Protein AF-A0A540VAJ4-F1 (afdb_monomer_lite)

Organism: NCBI:txid1204385

Foldseek 3Di:
DVVLLVVLLVLLVVLLVVLVVLLCCCVVVVVCVVQPQDDDWDAWDDDDVDTHGDGSVNVSVVVNVVSNVSSVVSNVSSVCSNVCVVPQPHLVLLVVLQVQLVVLLVQLVVLVVPPDDPVSNVVSVVSNVSSVSSNVSSVD

Sequence (140 aa):
MWIWLVALGGAGVFTLALGLLHFFLPVLLDFSHGIPREGPPLRPLRLGPLSYGTTRQDVYGIAWVMNHAASYTLVSIGVVDLLAYRWLGSDLGRWLAGWIAGWWLLRAASQFYLGRRRGDWIIAGWFLLLALLHGGVAWL

Radius of gyration: 18.27 Å; chains: 1; bounding box: 51×26×49 Å

Secondary structure (DSSP, 8-state):
-HHHHHHHHHHHHHHHHHHHHHHHHHHHTTHHHHS-SSSSPPPPEEETTEEE---HHHHHHHHHHHHHHHHHHHHHHHHHHHTGGGTTTSHHHHHHHHHHHHHHHHHHHHHHHH--SHHHHHHHHHHHHHHHHHHHHHT-

pLDDT: mean 95.39, std 2.84, range [85.31, 98.69]

Structure (mmCIF, N/CA/C/O backbone):
data_AF-A0A540VAJ4-F1
#
_entry.id   AF-A0A540VAJ4-F1
#
loop_
_atom_site.group_PDB
_atom_site.id
_atom_site.type_symbol
_atom_site.label_atom_id
_atom_site.label_alt_id
_atom_site.label_comp_id
_atom_site.label_asym_id
_atom_site.label_entity_id
_atom_site.label_seq_id
_atom_site.pdbx_PDB_ins_code
_atom_site.Cartn_x
_atom_site.Cartn_y
_atom_site.Cartn_z
_atom_site.occupancy
_atom_site.B_iso_or_equiv
_atom_site.auth_seq_id
_atom_site.auth_comp_id
_atom_site.auth_asym_id
_atom_site.auth_atom_id
_atom_site.pdbx_PDB_model_num
ATOM 1 N N . MET A 1 1 ? -16.150 1.684 21.241 1.00 85.31 1 MET A N 1
ATOM 2 C CA . MET A 1 1 ? -15.718 0.409 20.621 1.00 85.31 1 MET A CA 1
ATOM 3 C C . MET A 1 1 ? -16.393 0.150 19.272 1.00 85.31 1 MET A C 1
ATOM 5 O O . MET A 1 1 ? -15.688 0.063 18.281 1.00 85.31 1 MET A O 1
ATOM 9 N N . TRP A 1 2 ? -17.730 0.090 19.201 1.00 93.19 2 TRP A N 1
ATOM 10 C CA . TRP A 1 2 ? -18.476 -0.234 17.968 1.00 93.19 2 TRP A CA 1
ATOM 11 C C . TRP A 1 2 ? -18.121 0.629 16.745 1.00 93.19 2 TRP A C 1
ATOM 13 O O . TRP A 1 2 ? -17.853 0.092 15.677 1.00 93.19 2 TRP A O 1
ATOM 23 N N . ILE A 1 3 ? -18.047 1.954 16.911 1.00 95.31 3 ILE A N 1
ATOM 24 C CA . ILE A 1 3 ? -17.723 2.874 15.809 1.00 95.31 3 ILE A CA 1
ATOM 25 C C . ILE A 1 3 ? -16.364 2.571 15.157 1.00 95.31 3 ILE A C 1
ATOM 27 O O . ILE A 1 3 ? -16.245 2.626 13.938 1.00 95.31 3 ILE A O 1
ATOM 31 N N . TRP A 1 4 ? -15.368 2.174 15.954 1.00 96.12 4 TRP A N 1
ATOM 32 C CA . TRP A 1 4 ? -14.040 1.807 15.463 1.00 96.12 4 TRP A CA 1
ATOM 33 C C . TRP A 1 4 ? -14.061 0.486 14.705 1.00 96.12 4 TRP A C 1
ATOM 35 O O . TRP A 1 4 ? -13.415 0.385 13.673 1.00 96.12 4 TRP A O 1
ATOM 45 N N . LEU A 1 5 ? -14.845 -0.496 15.157 1.00 97.31 5 LEU A N 1
ATOM 46 C CA . LEU A 1 5 ? -15.015 -1.759 14.433 1.00 97.31 5 LEU A CA 1
ATOM 47 C C . LEU A 1 5 ? -15.673 -1.548 13.069 1.00 97.31 5 LEU A C 1
ATOM 49 O O . LEU A 1 5 ? -15.236 -2.138 12.088 1.00 97.31 5 LEU A O 1
ATOM 53 N N . VAL A 1 6 ? -16.689 -0.686 12.987 1.00 98.00 6 VAL A N 1
ATOM 54 C CA . VAL A 1 6 ? -17.334 -0.351 11.709 1.00 98.00 6 VAL A CA 1
ATOM 55 C C . VAL A 1 6 ? -16.365 0.397 10.791 1.00 98.00 6 VAL A C 1
ATOM 57 O O . VAL A 1 6 ? -16.252 0.057 9.615 1.00 98.00 6 VAL A O 1
ATOM 60 N N . ALA A 1 7 ? -15.637 1.382 11.324 1.00 98.00 7 ALA A N 1
ATOM 61 C CA . ALA A 1 7 ? -14.668 2.155 10.552 1.00 98.00 7 ALA A CA 1
ATOM 62 C C . ALA A 1 7 ? -13.506 1.287 10.037 1.00 98.00 7 ALA A C 1
ATOM 64 O O . ALA A 1 7 ? -13.179 1.356 8.853 1.00 98.00 7 ALA A O 1
ATOM 65 N N . LEU A 1 8 ? -12.935 0.430 10.892 1.00 98.19 8 LEU A N 1
ATOM 66 C CA . LEU A 1 8 ? -11.912 -0.546 10.509 1.00 98.19 8 LEU A CA 1
ATOM 67 C C . LEU A 1 8 ? -12.474 -1.578 9.531 1.00 98.19 8 LEU A C 1
ATOM 69 O O . LEU A 1 8 ? -11.824 -1.877 8.546 1.00 98.19 8 LEU A O 1
ATOM 73 N N . GLY A 1 9 ? -13.708 -2.053 9.708 1.00 98.44 9 GLY A N 1
ATOM 74 C CA . GLY A 1 9 ? -14.349 -2.948 8.743 1.00 98.44 9 GLY A CA 1
ATOM 75 C C . GLY A 1 9 ? -14.442 -2.327 7.344 1.00 98.44 9 GLY A C 1
ATOM 76 O O . GLY A 1 9 ? -14.060 -2.956 6.358 1.00 98.44 9 GLY A O 1
ATOM 77 N N . GLY A 1 10 ? -14.876 -1.065 7.255 1.00 98.44 10 GLY A N 1
ATOM 78 C CA . GLY A 1 10 ? -14.912 -0.319 5.994 1.00 98.44 10 GLY A CA 1
ATOM 79 C C . GLY A 1 10 ? -13.522 -0.103 5.387 1.00 98.44 10 GLY A C 1
ATOM 80 O O . GLY A 1 10 ? -13.324 -0.350 4.195 1.00 98.44 10 GLY A O 1
ATOM 81 N N . ALA A 1 11 ? -12.546 0.298 6.208 1.00 98.38 11 ALA A N 1
ATOM 82 C CA . ALA A 1 11 ? -11.150 0.428 5.796 1.00 98.38 11 ALA A CA 1
ATOM 83 C C . ALA A 1 11 ? -10.570 -0.910 5.315 1.00 98.38 11 ALA A C 1
ATOM 85 O O . ALA A 1 11 ? -9.882 -0.947 4.296 1.00 98.38 11 ALA A O 1
ATOM 86 N N . GLY A 1 12 ? -10.914 -2.010 5.980 1.00 98.38 12 GLY A N 1
ATOM 87 C CA . GLY A 1 12 ? -10.463 -3.357 5.670 1.00 98.38 12 GLY A CA 1
ATOM 88 C C . GLY A 1 12 ? -10.987 -3.853 4.330 1.00 98.38 12 GLY A C 1
ATOM 89 O O . GLY A 1 12 ? -10.198 -4.290 3.494 1.00 98.38 12 GLY A O 1
ATOM 90 N N . VAL A 1 13 ? -12.293 -3.702 4.066 1.00 98.69 13 VAL A N 1
ATOM 91 C CA . VAL A 1 13 ? -12.885 -4.024 2.752 1.00 98.69 13 VAL A CA 1
ATOM 92 C C . VAL A 1 13 ? -12.223 -3.205 1.646 1.00 98.69 13 VAL A C 1
ATOM 94 O O . VAL A 1 13 ? -11.802 -3.765 0.633 1.00 98.69 13 VAL A O 1
ATOM 97 N N . PHE A 1 14 ? -12.096 -1.890 1.848 1.00 98.31 14 PHE A N 1
ATOM 98 C CA . PHE A 1 14 ? -11.439 -1.008 0.885 1.00 98.31 14 PHE A CA 1
ATOM 99 C C . PHE A 1 14 ? -9.996 -1.448 0.611 1.00 98.31 14 PHE A C 1
ATOM 101 O O . PHE A 1 14 ? -9.595 -1.580 -0.544 1.00 98.31 14 PHE A O 1
ATOM 108 N N . THR A 1 15 ? -9.218 -1.696 1.663 1.00 98.25 15 THR A N 1
ATOM 109 C CA . THR A 1 15 ? -7.792 -2.013 1.553 1.00 98.25 15 THR A CA 1
ATOM 110 C C . THR A 1 15 ? -7.572 -3.381 0.924 1.00 98.25 15 THR A C 1
ATOM 112 O O . THR A 1 15 ? -6.680 -3.529 0.091 1.00 98.25 15 THR A O 1
ATOM 115 N N . LEU A 1 16 ? -8.415 -4.361 1.255 1.00 98.31 16 LEU A N 1
ATOM 116 C CA . LEU A 1 16 ? -8.388 -5.680 0.639 1.00 98.31 16 LEU A CA 1
ATOM 117 C C . LEU A 1 16 ? -8.682 -5.588 -0.862 1.00 98.31 16 LEU A C 1
ATOM 119 O O . LEU A 1 16 ? -7.911 -6.106 -1.667 1.00 98.31 16 LEU A O 1
ATOM 123 N N . ALA A 1 17 ? -9.750 -4.882 -1.246 1.00 98.19 17 ALA A N 1
ATOM 124 C CA . ALA A 1 17 ? -10.098 -4.675 -2.650 1.00 98.19 17 ALA A CA 1
ATOM 125 C C . ALA A 1 17 ? -8.985 -3.934 -3.408 1.00 98.19 17 ALA A C 1
ATOM 127 O O . ALA A 1 17 ? -8.610 -4.340 -4.508 1.00 98.19 17 ALA A O 1
ATOM 128 N N . LEU A 1 18 ? -8.411 -2.891 -2.799 1.00 96.94 18 LEU A N 1
ATOM 129 C CA . LEU A 1 18 ? -7.279 -2.157 -3.358 1.00 96.94 18 LEU A CA 1
ATOM 130 C C . LEU A 1 18 ? -6.055 -3.066 -3.531 1.00 96.94 18 LEU A C 1
ATOM 132 O O . LEU A 1 18 ? -5.452 -3.065 -4.595 1.00 96.94 18 LEU A O 1
ATOM 136 N N . GLY A 1 19 ? -5.703 -3.863 -2.521 1.00 97.19 19 GLY A N 1
ATOM 137 C CA . GLY A 1 19 ? -4.578 -4.796 -2.576 1.00 97.19 19 GLY A CA 1
ATOM 138 C C . GLY A 1 19 ? -4.739 -5.858 -3.663 1.00 97.19 19 GLY A C 1
ATOM 139 O O . GLY A 1 19 ? -3.797 -6.116 -4.407 1.00 97.19 19 GLY A O 1
ATOM 140 N N . LEU A 1 20 ? -5.943 -6.420 -3.807 1.00 97.25 20 LEU A N 1
ATOM 141 C CA . LEU A 1 20 ? -6.264 -7.366 -4.877 1.00 97.25 20 LEU A CA 1
ATOM 142 C C . LEU A 1 20 ? -6.178 -6.715 -6.260 1.00 97.25 20 LEU A C 1
ATOM 144 O O . LEU A 1 20 ? -5.594 -7.298 -7.169 1.00 97.25 20 LEU A O 1
ATOM 148 N N . LEU A 1 21 ? -6.699 -5.495 -6.420 1.00 96.69 21 LEU A N 1
ATOM 149 C CA . LEU A 1 21 ? -6.570 -4.738 -7.666 1.00 96.69 21 LEU A CA 1
ATOM 150 C C . LEU A 1 21 ? -5.100 -4.438 -7.991 1.00 96.69 21 LEU A C 1
ATOM 152 O O . LEU A 1 21 ? -4.690 -4.556 -9.147 1.00 96.69 21 LEU A O 1
ATOM 156 N N . HIS A 1 22 ? -4.302 -4.093 -6.976 1.00 95.12 22 HIS A N 1
ATOM 157 C CA . HIS A 1 22 ? -2.881 -3.781 -7.119 1.00 95.12 22 HIS A CA 1
ATOM 158 C C . HIS A 1 22 ? -2.091 -4.925 -7.752 1.00 95.12 22 HIS A C 1
ATOM 160 O O . HIS A 1 22 ? -1.240 -4.635 -8.587 1.00 95.12 22 HIS A O 1
ATOM 166 N N . PHE A 1 23 ? -2.420 -6.197 -7.496 1.00 94.19 23 PHE A N 1
ATOM 167 C CA . PHE A 1 23 ? -1.768 -7.328 -8.177 1.00 94.19 23 PHE A CA 1
ATOM 168 C C . PHE A 1 23 ? -1.853 -7.243 -9.707 1.00 94.19 23 PHE A C 1
ATOM 170 O O . PHE A 1 23 ? -0.915 -7.631 -10.399 1.00 94.19 23 PHE A O 1
ATOM 177 N N . PHE A 1 24 ? -2.944 -6.693 -10.238 1.00 95.12 24 PHE A N 1
ATOM 178 C CA . PHE A 1 24 ? -3.181 -6.599 -11.676 1.00 95.12 24 PHE A CA 1
ATOM 179 C C . PHE A 1 24 ? -2.786 -5.245 -12.271 1.00 95.12 24 PHE A C 1
ATOM 181 O O . PHE A 1 24 ? -2.741 -5.114 -13.494 1.00 95.12 24 PHE A O 1
ATOM 188 N N . LEU A 1 25 ? -2.455 -4.240 -11.449 1.00 93.94 25 LEU A N 1
ATOM 189 C CA . LEU A 1 25 ? -2.094 -2.904 -11.935 1.00 93.94 25 LEU A CA 1
ATOM 190 C C . LEU A 1 25 ? -0.942 -2.878 -12.947 1.00 93.94 25 LEU A C 1
ATOM 192 O O . LEU A 1 25 ? -1.061 -2.107 -13.896 1.00 93.94 25 LEU A O 1
ATOM 196 N N . PRO A 1 26 ? 0.124 -3.695 -12.837 1.00 93.94 26 PRO A N 1
ATOM 197 C CA . PRO A 1 26 ? 1.169 -3.714 -13.855 1.00 93.94 26 PRO A CA 1
ATOM 198 C C . PRO A 1 26 ? 0.642 -4.049 -15.255 1.00 93.94 26 PRO A C 1
ATOM 200 O O . PRO A 1 26 ? 1.158 -3.543 -16.248 1.00 93.94 26 PRO A O 1
ATOM 203 N N . VAL A 1 27 ? -0.402 -4.878 -15.334 1.00 94.06 27 VAL A N 1
ATOM 204 C CA . VAL A 1 27 ? -1.074 -5.220 -16.591 1.00 94.06 27 VAL A CA 1
ATOM 205 C C . VAL A 1 27 ? -2.064 -4.124 -16.981 1.00 94.06 27 VAL A C 1
ATOM 207 O O . VAL A 1 27 ? -2.022 -3.638 -18.105 1.00 94.06 27 VAL A O 1
ATOM 210 N N . LEU A 1 28 ? -2.920 -3.691 -16.049 1.00 93.88 28 LEU A N 1
ATOM 211 C CA . LEU A 1 28 ? -3.968 -2.691 -16.304 1.00 93.88 28 LEU A CA 1
ATOM 212 C C . LEU A 1 28 ? -3.414 -1.317 -16.706 1.00 93.88 28 LEU A C 1
ATOM 214 O O . LEU A 1 28 ? -4.071 -0.580 -17.434 1.00 93.88 28 LEU A O 1
ATOM 218 N N . LEU A 1 29 ? -2.224 -0.966 -16.218 1.00 93.94 29 LEU A N 1
ATOM 219 C CA . LEU A 1 29 ? -1.527 0.285 -16.525 1.00 93.94 29 LEU A CA 1
ATOM 220 C C . LEU A 1 29 ? -0.427 0.114 -17.576 1.00 93.94 29 LEU A C 1
ATOM 222 O O . LEU A 1 29 ? 0.368 1.031 -17.768 1.00 93.94 29 LEU A O 1
ATOM 226 N N . ASP A 1 30 ? -0.367 -1.048 -18.227 1.00 94.75 30 ASP A N 1
ATOM 227 C CA . ASP A 1 30 ? 0.546 -1.329 -19.330 1.00 94.75 30 ASP A CA 1
ATOM 228 C C . ASP A 1 30 ? 2.025 -1.026 -19.015 1.00 94.75 30 ASP A C 1
ATOM 230 O O . ASP A 1 30 ? 2.736 -0.292 -19.713 1.00 94.75 30 ASP A O 1
ATOM 234 N N . PHE A 1 31 ? 2.525 -1.622 -17.928 1.00 93.81 31 PHE A N 1
ATOM 235 C CA . PHE A 1 31 ? 3.919 -1.446 -17.508 1.00 93.81 31 PHE A CA 1
ATOM 236 C C . PHE A 1 31 ? 4.908 -1.918 -18.576 1.00 93.81 31 PHE A C 1
ATOM 238 O O . PHE A 1 31 ? 6.033 -1.433 -18.606 1.00 93.81 31 PHE A O 1
ATOM 245 N N . SER A 1 32 ? 4.520 -2.853 -19.448 1.00 91.94 32 SER A N 1
ATOM 246 C CA . SER A 1 32 ? 5.347 -3.315 -20.570 1.00 91.94 32 SER A CA 1
ATOM 247 C C . SER A 1 32 ? 5.734 -2.194 -21.524 1.00 91.94 32 SER A C 1
ATOM 249 O O . SER A 1 32 ? 6.890 -2.139 -21.939 1.00 91.94 32 SER A O 1
ATOM 251 N N . HIS A 1 33 ? 4.798 -1.304 -21.854 1.00 92.69 33 HIS A N 1
ATOM 252 C CA . HIS A 1 33 ? 5.092 -0.165 -22.717 1.00 92.69 33 HIS A CA 1
ATOM 253 C C . HIS A 1 33 ? 5.737 0.985 -21.933 1.00 92.69 33 HIS A C 1
ATOM 255 O O . HIS A 1 33 ? 6.647 1.635 -22.444 1.00 92.69 33 HIS A O 1
ATOM 261 N N . GLY A 1 34 ? 5.325 1.216 -20.679 1.00 90.88 34 GLY A N 1
ATOM 262 C CA . GLY A 1 34 ? 5.898 2.277 -19.838 1.00 90.88 34 GLY A CA 1
ATOM 263 C C . GLY A 1 34 ? 7.338 2.012 -19.372 1.00 90.88 34 GLY A C 1
ATOM 264 O O . GLY A 1 34 ? 8.113 2.948 -19.176 1.00 90.88 34 GLY A O 1
ATOM 265 N N . ILE A 1 35 ? 7.709 0.742 -19.204 1.00 93.50 35 ILE A N 1
ATOM 266 C CA . ILE A 1 35 ? 9.031 0.282 -18.770 1.00 93.50 35 ILE A CA 1
ATOM 267 C C . ILE A 1 35 ? 9.473 -0.825 -19.743 1.00 93.50 35 ILE A C 1
ATOM 269 O O . ILE A 1 35 ? 9.327 -2.013 -19.444 1.00 93.50 35 ILE A O 1
ATOM 273 N N . PRO A 1 36 ? 9.992 -0.469 -20.931 1.00 92.44 36 PRO A N 1
ATOM 274 C CA . PRO A 1 36 ? 10.367 -1.458 -21.932 1.00 92.44 36 PRO A CA 1
ATOM 275 C C . PRO A 1 36 ? 11.501 -2.339 -21.408 1.00 92.44 36 PRO A C 1
ATOM 277 O O . PRO A 1 36 ? 12.449 -1.835 -20.805 1.00 92.44 36 PRO A O 1
ATOM 280 N N . ARG A 1 37 ? 11.408 -3.649 -21.660 1.00 93.12 37 ARG A N 1
ATOM 281 C CA . ARG A 1 37 ? 12.365 -4.671 -21.187 1.00 93.12 37 ARG A CA 1
ATOM 282 C C . ARG A 1 37 ? 13.727 -4.602 -21.882 1.00 93.12 37 ARG A C 1
ATOM 284 O O . ARG A 1 37 ? 14.731 -5.030 -21.320 1.00 93.12 37 ARG A O 1
ATOM 291 N N . GLU A 1 38 ? 13.762 -4.014 -23.072 1.00 92.94 38 GLU A N 1
ATOM 292 C CA . GLU A 1 38 ? 14.945 -3.864 -23.919 1.00 92.94 38 GLU A CA 1
ATOM 293 C C . GLU A 1 38 ? 15.161 -2.394 -24.300 1.00 92.94 38 GLU A C 1
ATOM 295 O O . GLU A 1 38 ? 14.265 -1.557 -24.168 1.00 92.94 38 GLU A O 1
ATOM 300 N N . GLY A 1 39 ? 16.376 -2.055 -24.738 1.00 89.25 39 GLY A N 1
ATOM 301 C CA . GLY A 1 39 ? 16.732 -0.708 -25.182 1.00 89.25 39 GLY A CA 1
ATOM 302 C C . GLY A 1 39 ? 18.140 -0.281 -24.760 1.00 89.25 39 GLY A C 1
ATOM 303 O O . GLY A 1 39 ? 18.925 -1.109 -24.298 1.00 89.25 39 GLY A O 1
ATOM 304 N N . PRO A 1 40 ? 18.467 1.021 -24.888 1.00 89.75 40 PRO A N 1
ATOM 305 C CA . PRO A 1 40 ? 19.787 1.540 -24.548 1.00 89.75 40 PRO A CA 1
ATOM 306 C C . PRO A 1 40 ? 20.174 1.228 -23.096 1.00 89.75 40 PRO A C 1
ATOM 308 O O . PRO A 1 40 ? 19.281 1.208 -22.232 1.00 89.75 40 PRO A O 1
ATOM 311 N N . PRO A 1 41 ? 21.477 1.036 -22.819 1.00 87.50 41 PRO A N 1
ATOM 312 C CA . PRO A 1 41 ? 21.970 0.706 -21.489 1.00 87.50 41 PRO A CA 1
ATOM 313 C C . PRO A 1 41 ? 21.604 1.787 -20.469 1.00 87.50 41 PRO A C 1
ATOM 315 O O . PRO A 1 41 ? 21.595 2.984 -20.769 1.00 87.50 41 PRO A O 1
ATOM 318 N N . LEU A 1 42 ? 21.294 1.353 -19.248 1.00 92.62 42 LEU A N 1
ATOM 319 C CA . LEU A 1 42 ? 21.021 2.245 -18.128 1.00 92.62 42 LEU A CA 1
ATOM 320 C C . LEU A 1 42 ? 22.316 2.612 -17.403 1.00 92.62 42 LEU A C 1
ATOM 322 O O . LEU A 1 42 ? 23.361 1.980 -17.571 1.00 92.62 42 LEU A O 1
ATOM 326 N N . ARG A 1 43 ? 22.243 3.647 -16.562 1.00 92.56 43 ARG A N 1
ATOM 327 C CA . ARG A 1 43 ? 23.354 3.967 -15.664 1.00 92.56 43 ARG A CA 1
ATOM 328 C C . ARG A 1 43 ? 23.568 2.796 -14.693 1.00 92.56 43 ARG A C 1
ATOM 330 O O . ARG A 1 43 ? 22.585 2.291 -14.144 1.00 92.56 43 ARG A O 1
ATOM 337 N N . PRO A 1 44 ? 24.823 2.382 -14.460 1.00 91.31 44 PRO A N 1
ATOM 338 C CA . PRO A 1 44 ? 25.115 1.317 -13.516 1.00 91.31 44 PRO A CA 1
ATOM 339 C C . PRO A 1 44 ? 24.707 1.729 -12.100 1.00 91.31 44 PRO A C 1
ATOM 341 O O . PRO A 1 44 ? 24.878 2.886 -11.701 1.00 91.31 44 PRO A O 1
ATOM 344 N N . LEU A 1 45 ? 24.182 0.771 -11.343 1.00 91.00 45 LEU A N 1
ATOM 345 C CA . LEU A 1 45 ? 23.904 0.930 -9.924 1.00 91.00 45 LEU A CA 1
ATOM 346 C C . LEU A 1 45 ? 25.235 0.970 -9.168 1.00 91.00 45 LEU A C 1
ATOM 348 O O . LEU A 1 45 ? 26.034 0.038 -9.258 1.00 91.00 45 LEU A O 1
ATOM 352 N N . ARG A 1 46 ? 25.463 2.043 -8.410 1.00 93.12 46 ARG A N 1
ATOM 353 C CA . ARG A 1 46 ? 26.655 2.206 -7.570 1.00 93.12 46 ARG A CA 1
ATOM 354 C C . ARG A 1 46 ? 26.265 2.104 -6.101 1.00 93.12 46 ARG A C 1
ATOM 356 O O . ARG A 1 46 ? 25.564 2.975 -5.593 1.00 93.12 46 ARG A O 1
ATOM 363 N N . LEU A 1 47 ? 26.733 1.056 -5.432 1.00 90.88 47 LEU A N 1
ATOM 364 C CA . LEU A 1 47 ? 26.558 0.819 -3.998 1.00 90.88 47 LEU A CA 1
ATOM 365 C C . LEU A 1 47 ? 27.934 0.889 -3.327 1.00 90.88 47 LEU A C 1
ATOM 367 O O . LEU A 1 47 ? 28.573 -0.131 -3.070 1.00 90.88 47 LEU A O 1
ATOM 371 N N . GLY A 1 48 ? 28.423 2.112 -3.109 1.00 91.00 48 GLY A N 1
ATOM 372 C CA . GLY A 1 48 ? 29.769 2.347 -2.581 1.00 91.00 48 GLY A CA 1
ATOM 373 C C . GLY A 1 48 ? 30.850 1.780 -3.517 1.00 91.00 48 GLY A C 1
ATOM 374 O O . GLY A 1 48 ? 30.940 2.250 -4.654 1.00 91.00 48 GLY A O 1
ATOM 375 N N . PRO A 1 49 ? 31.664 0.794 -3.084 1.00 93.31 49 PRO A N 1
ATOM 376 C CA . PRO A 1 49 ? 32.709 0.202 -3.923 1.00 93.31 49 PRO A CA 1
ATOM 377 C C . PRO A 1 49 ? 32.168 -0.756 -4.999 1.00 93.31 49 PRO A C 1
ATOM 379 O O . PRO A 1 49 ? 32.909 -1.126 -5.907 1.00 93.31 49 PRO A O 1
ATOM 382 N N . LEU A 1 50 ? 30.901 -1.176 -4.913 1.00 93.19 50 LEU A N 1
ATOM 383 C CA . LEU A 1 50 ? 30.297 -2.107 -5.864 1.00 93.19 50 LEU A CA 1
ATOM 384 C C . LEU A 1 50 ? 29.607 -1.346 -7.003 1.00 93.19 50 LEU A C 1
ATOM 386 O O . LEU A 1 50 ? 28.815 -0.432 -6.766 1.00 93.19 50 LEU A O 1
ATOM 390 N N . SER A 1 51 ? 29.877 -1.754 -8.244 1.00 91.81 51 SER A N 1
ATOM 391 C CA . SER A 1 51 ? 29.214 -1.239 -9.445 1.00 91.81 51 SER A CA 1
ATOM 392 C C . SER A 1 51 ? 28.582 -2.394 -10.210 1.00 91.81 51 SER A C 1
ATOM 394 O O . SER A 1 51 ? 29.291 -3.261 -10.717 1.00 91.81 51 SER A O 1
ATOM 396 N N . TYR A 1 52 ? 27.257 -2.378 -10.327 1.00 89.00 52 TYR A N 1
ATOM 397 C CA . TYR A 1 52 ? 26.489 -3.380 -11.060 1.00 89.00 52 TYR A CA 1
ATOM 398 C C . TYR A 1 52 ? 25.943 -2.783 -12.356 1.00 89.00 52 TYR A C 1
ATOM 400 O O . TYR A 1 52 ? 25.413 -1.669 -12.370 1.00 89.00 52 TYR A O 1
ATOM 408 N N . GLY A 1 53 ? 26.074 -3.520 -13.460 1.00 91.12 53 GLY A N 1
ATOM 409 C CA . GLY A 1 53 ? 25.426 -3.159 -14.717 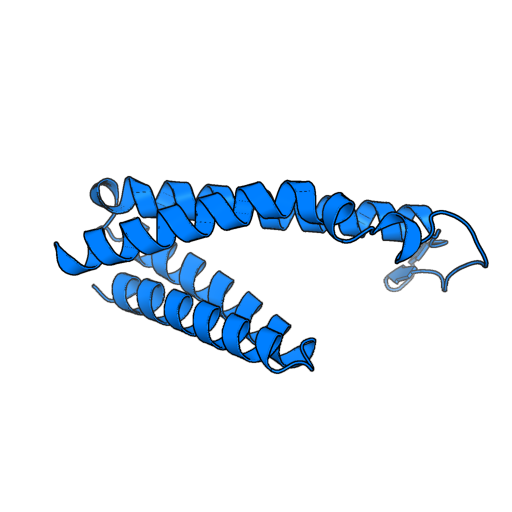1.00 91.12 53 GLY A CA 1
ATOM 410 C C . GLY A 1 53 ? 23.917 -3.333 -14.582 1.00 91.12 53 GLY A C 1
ATOM 411 O O . GLY A 1 53 ? 23.451 -4.454 -14.424 1.00 91.12 53 GLY A O 1
ATOM 412 N N . THR A 1 54 ? 23.166 -2.235 -14.629 1.00 91.12 54 THR A N 1
ATOM 413 C CA . THR A 1 54 ? 21.701 -2.266 -14.549 1.00 91.12 54 THR A CA 1
ATOM 414 C C . THR A 1 54 ? 21.118 -2.477 -15.941 1.00 91.12 54 THR A C 1
ATOM 416 O O . THR A 1 54 ? 21.388 -1.692 -16.855 1.00 91.12 54 THR A O 1
ATOM 419 N N . THR A 1 55 ? 20.282 -3.496 -16.106 1.00 92.44 55 THR A N 1
ATOM 420 C CA . THR A 1 55 ? 19.519 -3.723 -17.336 1.00 92.44 55 THR A CA 1
ATOM 421 C C . THR A 1 55 ? 18.100 -3.169 -17.213 1.00 92.44 55 THR A C 1
ATOM 423 O O . THR A 1 55 ? 17.591 -2.891 -16.125 1.00 92.44 55 THR A O 1
ATOM 426 N N . ARG A 1 56 ? 17.423 -2.995 -18.349 1.00 93.62 56 ARG A N 1
ATOM 427 C CA . ARG A 1 56 ? 16.011 -2.588 -18.363 1.00 93.62 56 ARG A CA 1
ATOM 428 C C . ARG A 1 56 ? 15.079 -3.677 -17.836 1.00 93.62 56 ARG A C 1
ATOM 430 O O . ARG A 1 56 ? 14.095 -3.362 -17.169 1.00 93.62 56 ARG A O 1
ATOM 437 N N . GLN A 1 57 ? 15.434 -4.939 -18.067 1.00 94.06 57 GLN A N 1
ATOM 438 C CA . GLN A 1 57 ? 14.748 -6.086 -17.485 1.00 94.06 57 GLN A CA 1
ATOM 439 C C . GLN A 1 57 ? 14.792 -6.050 -15.949 1.00 94.06 57 GLN A C 1
ATOM 441 O O . GLN A 1 57 ? 13.779 -6.355 -15.324 1.00 94.06 57 GLN A O 1
ATOM 446 N N . ASP A 1 58 ? 15.900 -5.606 -15.341 1.00 93.31 58 ASP A N 1
ATOM 447 C CA . ASP A 1 58 ? 15.997 -5.459 -13.879 1.00 93.31 58 ASP A CA 1
ATOM 448 C C . ASP A 1 58 ? 15.005 -4.418 -13.353 1.00 93.31 58 ASP A C 1
ATOM 450 O O . ASP A 1 58 ? 14.289 -4.671 -12.386 1.00 93.31 58 ASP A O 1
ATOM 454 N N . VAL A 1 59 ? 14.904 -3.260 -14.015 1.00 93.94 59 VAL A N 1
ATOM 455 C CA . VAL A 1 59 ? 13.958 -2.199 -13.626 1.00 93.94 59 VAL A CA 1
ATOM 456 C C . VAL A 1 59 ? 12.513 -2.674 -13.767 1.00 93.94 59 VAL A C 1
ATOM 458 O O . VAL A 1 59 ? 11.705 -2.462 -12.862 1.00 93.94 59 VAL A O 1
ATOM 461 N N . TYR A 1 60 ? 12.192 -3.354 -14.872 1.00 94.75 60 TYR A N 1
ATOM 462 C CA . TYR A 1 60 ? 10.874 -3.950 -15.080 1.00 94.75 60 TYR A CA 1
ATOM 463 C C . TYR A 1 60 ? 10.546 -4.983 -13.994 1.00 94.75 60 TYR A C 1
ATOM 465 O O . TYR A 1 60 ? 9.474 -4.933 -13.390 1.00 94.75 60 TYR A O 1
ATOM 473 N N . GLY A 1 61 ? 11.484 -5.889 -13.705 1.00 94.62 61 GLY A N 1
ATOM 474 C CA . GLY A 1 61 ? 11.337 -6.907 -12.669 1.00 94.62 61 GLY A CA 1
ATOM 475 C C . GLY A 1 61 ? 11.129 -6.299 -11.284 1.00 94.62 61 GLY A C 1
ATOM 476 O O . GLY A 1 61 ? 10.190 -6.677 -10.584 1.00 94.62 61 GLY A O 1
ATOM 477 N N . ILE A 1 62 ? 11.937 -5.304 -10.907 1.00 95.00 62 ILE A N 1
ATOM 478 C CA . ILE A 1 62 ? 11.804 -4.601 -9.625 1.00 95.00 62 ILE A CA 1
ATOM 479 C C . ILE A 1 62 ? 10.438 -3.921 -9.515 1.00 95.00 62 ILE A C 1
ATOM 481 O O . ILE A 1 62 ? 9.797 -4.041 -8.474 1.00 95.00 62 ILE A O 1
ATOM 485 N N . ALA A 1 63 ? 9.953 -3.254 -10.567 1.00 94.62 63 ALA A N 1
ATOM 486 C CA . ALA A 1 63 ? 8.638 -2.613 -10.541 1.00 94.62 63 ALA A CA 1
ATOM 487 C C . ALA A 1 63 ? 7.510 -3.620 -10.244 1.00 94.62 63 ALA A C 1
ATOM 489 O O . ALA A 1 63 ? 6.633 -3.343 -9.424 1.00 94.62 63 ALA A O 1
ATOM 490 N N . TRP A 1 64 ? 7.569 -4.814 -10.840 1.00 95.12 64 TRP A N 1
ATOM 491 C CA . TRP A 1 64 ? 6.628 -5.902 -10.560 1.00 95.12 64 TRP A CA 1
ATOM 492 C C . TRP A 1 64 ? 6.736 -6.429 -9.129 1.00 95.12 64 TRP A C 1
ATOM 494 O O . TRP A 1 64 ? 5.723 -6.547 -8.438 1.00 95.12 64 TRP A O 1
ATOM 504 N N . VAL A 1 65 ? 7.955 -6.714 -8.664 1.00 96.44 65 VAL A N 1
ATOM 505 C CA . VAL A 1 65 ? 8.189 -7.230 -7.307 1.00 96.44 65 VAL A CA 1
ATOM 506 C C . VAL A 1 65 ? 7.720 -6.222 -6.259 1.00 96.44 65 VAL A C 1
ATOM 508 O O . VAL A 1 65 ? 7.015 -6.598 -5.326 1.00 96.44 65 VAL A O 1
ATOM 511 N N . MET A 1 66 ? 8.044 -4.938 -6.427 1.00 96.19 66 MET A N 1
ATOM 512 C CA . MET A 1 66 ? 7.603 -3.878 -5.515 1.00 96.19 66 MET A CA 1
ATOM 513 C C . MET A 1 66 ? 6.085 -3.703 -5.535 1.00 96.19 66 MET A C 1
ATOM 515 O O . MET A 1 66 ? 5.478 -3.525 -4.479 1.00 96.19 66 MET A O 1
ATOM 519 N N . ASN A 1 67 ? 5.452 -3.813 -6.706 1.00 95.56 67 ASN A N 1
ATOM 520 C CA . ASN A 1 67 ? 4.000 -3.784 -6.800 1.00 95.56 67 ASN A CA 1
ATOM 521 C C . ASN A 1 67 ? 3.358 -4.959 -6.042 1.00 95.56 67 ASN A C 1
ATOM 523 O O . ASN A 1 67 ? 2.438 -4.744 -5.255 1.00 95.56 67 ASN A O 1
ATOM 527 N N . HIS A 1 68 ? 3.860 -6.185 -6.205 1.00 96.12 68 HIS A N 1
ATOM 528 C CA . HIS A 1 68 ? 3.359 -7.347 -5.463 1.00 96.12 68 HIS A CA 1
ATOM 529 C C . HIS A 1 68 ? 3.626 -7.252 -3.960 1.00 96.12 68 HIS A C 1
ATOM 531 O O . HIS A 1 68 ? 2.745 -7.587 -3.174 1.00 96.12 68 HIS A O 1
ATOM 537 N N . ALA A 1 69 ? 4.789 -6.745 -3.545 1.00 97.12 69 ALA A N 1
ATOM 538 C CA . ALA A 1 69 ? 5.090 -6.513 -2.135 1.00 97.12 69 ALA A CA 1
ATOM 539 C C . ALA A 1 69 ? 4.101 -5.513 -1.513 1.00 97.12 69 ALA A C 1
ATOM 541 O O . ALA A 1 69 ? 3.523 -5.782 -0.461 1.00 97.12 69 ALA A O 1
ATOM 542 N N . ALA A 1 70 ? 3.827 -4.397 -2.198 1.00 95.81 70 ALA A N 1
ATOM 543 C CA . ALA A 1 70 ? 2.809 -3.444 -1.765 1.00 95.81 70 ALA A CA 1
ATOM 544 C C . ALA A 1 70 ? 1.402 -4.070 -1.746 1.00 95.81 70 ALA A C 1
ATOM 546 O O . ALA A 1 70 ? 0.648 -3.843 -0.801 1.00 95.81 70 ALA A O 1
ATOM 547 N N . SER A 1 71 ? 1.064 -4.883 -2.751 1.00 96.88 71 SER A N 1
ATOM 548 C CA . SER A 1 71 ? -0.220 -5.595 -2.846 1.00 96.88 71 SER A CA 1
ATOM 549 C C . SER A 1 71 ? -0.419 -6.556 -1.673 1.00 96.88 71 SER A C 1
ATOM 551 O O . SER A 1 71 ? -1.464 -6.535 -1.028 1.00 96.88 71 SER A O 1
ATOM 553 N N . TYR A 1 72 ? 0.604 -7.350 -1.350 1.00 97.81 72 TYR A N 1
ATOM 554 C CA . TYR A 1 72 ? 0.594 -8.282 -0.226 1.00 97.81 72 TYR A CA 1
ATOM 555 C C . TYR A 1 72 ? 0.396 -7.558 1.108 1.00 97.81 72 TYR A C 1
ATOM 557 O O . TYR A 1 72 ? -0.442 -7.969 1.913 1.00 97.81 72 TYR A O 1
ATOM 565 N N . THR A 1 73 ? 1.102 -6.444 1.324 1.00 97.62 73 THR A N 1
ATOM 566 C CA . THR A 1 73 ? 0.916 -5.613 2.520 1.00 97.62 73 THR A CA 1
ATOM 567 C C . THR A 1 73 ? -0.510 -5.072 2.607 1.00 97.62 73 THR A C 1
ATOM 569 O O . THR A 1 73 ? -1.115 -5.148 3.670 1.00 97.62 73 THR A O 1
ATOM 572 N N . LEU A 1 74 ? -1.087 -4.580 1.505 1.00 98.12 74 LEU A N 1
ATOM 573 C CA . LEU A 1 74 ? -2.471 -4.089 1.489 1.00 98.12 74 LEU A CA 1
ATOM 574 C C . LEU A 1 74 ? -3.477 -5.196 1.805 1.00 98.12 74 LEU A C 1
ATOM 576 O O . LEU A 1 74 ? -4.321 -5.017 2.675 1.00 98.12 74 LEU A O 1
ATOM 580 N N . VAL A 1 75 ? -3.364 -6.357 1.161 1.00 98.50 75 VAL A N 1
ATOM 581 C CA . VAL A 1 75 ? -4.228 -7.508 1.464 1.00 98.50 75 VAL A CA 1
ATOM 582 C C . VAL A 1 75 ? -4.114 -7.894 2.940 1.00 98.50 75 VAL A C 1
ATOM 584 O O . VAL A 1 75 ? -5.131 -8.091 3.600 1.00 98.50 75 VAL A O 1
ATOM 587 N N . SER A 1 76 ? -2.893 -7.930 3.477 1.00 98.44 76 SER A N 1
ATOM 588 C CA . SER A 1 76 ? -2.643 -8.259 4.883 1.00 98.44 76 SER A CA 1
ATOM 589 C C . SER A 1 76 ? -3.282 -7.245 5.834 1.00 98.44 76 SER A C 1
ATOM 591 O O . SER A 1 76 ? -3.968 -7.647 6.768 1.00 98.44 76 SER A O 1
ATOM 593 N N . ILE A 1 77 ? -3.123 -5.942 5.574 1.00 98.50 77 ILE A N 1
ATOM 594 C CA . ILE A 1 77 ? -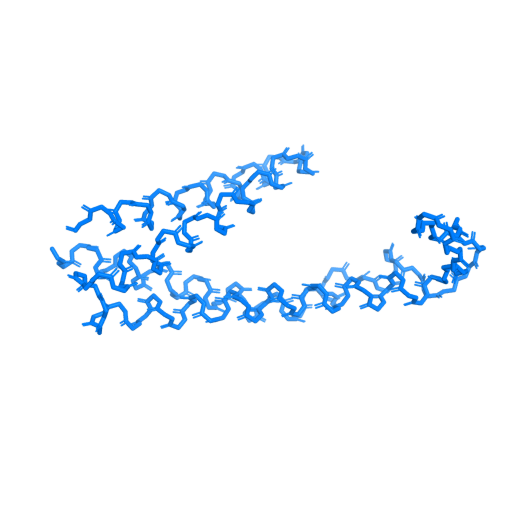3.780 -4.872 6.342 1.00 98.50 77 ILE A CA 1
ATOM 595 C C . ILE A 1 77 ? -5.300 -5.016 6.255 1.00 98.50 77 ILE A C 1
ATOM 597 O O . ILE A 1 77 ? -5.971 -4.996 7.279 1.00 98.50 77 ILE A O 1
ATOM 601 N N . GLY A 1 78 ? -5.840 -5.249 5.056 1.00 98.38 78 GLY A N 1
ATOM 602 C CA . GLY A 1 78 ? -7.272 -5.447 4.858 1.00 98.38 78 GLY A CA 1
ATOM 603 C C . GLY A 1 78 ? -7.828 -6.596 5.701 1.00 98.38 78 GLY A C 1
ATOM 604 O O . GLY A 1 78 ? -8.847 -6.441 6.366 1.00 98.38 78 GLY A O 1
ATOM 605 N N . VAL A 1 79 ? -7.131 -7.736 5.735 1.00 98.62 79 VAL A N 1
ATOM 606 C CA . VAL A 1 79 ? -7.502 -8.879 6.586 1.00 98.62 79 VAL A CA 1
ATOM 607 C C . VAL A 1 79 ? -7.388 -8.534 8.071 1.00 98.62 79 VAL A C 1
ATOM 609 O O . VAL A 1 79 ? -8.291 -8.862 8.839 1.00 98.62 79 VAL A O 1
ATOM 612 N N . VAL A 1 80 ? -6.309 -7.866 8.484 1.00 98.12 80 VAL A N 1
ATOM 613 C CA . VAL A 1 80 ? -6.111 -7.430 9.873 1.00 98.12 80 VAL A CA 1
ATOM 614 C C . VAL A 1 80 ? -7.257 -6.525 10.328 1.00 98.12 80 VAL A C 1
ATOM 616 O O . VAL A 1 80 ? -7.837 -6.781 11.383 1.00 98.12 80 VAL A O 1
ATOM 619 N N . ASP A 1 81 ? -7.640 -5.538 9.525 1.00 98.31 81 ASP A N 1
ATOM 620 C CA . ASP A 1 81 ? -8.721 -4.599 9.832 1.00 98.31 81 ASP A CA 1
ATOM 621 C C . ASP A 1 81 ? -10.087 -5.294 9.919 1.00 98.31 81 ASP A C 1
ATOM 623 O O . ASP A 1 81 ? -10.866 -5.038 10.839 1.00 98.31 81 ASP A O 1
ATOM 627 N N . LEU A 1 82 ? -10.371 -6.246 9.022 1.00 98.44 82 LEU A N 1
ATOM 628 C CA . LEU A 1 82 ? -11.590 -7.065 9.086 1.00 98.44 82 LEU A CA 1
ATOM 629 C C . LEU A 1 82 ? -11.641 -7.948 10.343 1.00 98.44 82 LEU A C 1
ATOM 631 O O . LEU A 1 82 ? -12.718 -8.285 10.838 1.00 98.44 82 LEU A O 1
ATOM 635 N N . LEU A 1 83 ? -10.477 -8.302 10.885 1.00 98.06 83 LEU A N 1
ATOM 636 C CA . LEU A 1 83 ? -10.330 -9.048 12.130 1.00 98.06 83 LEU A CA 1
ATOM 637 C C . LEU A 1 83 ? -10.139 -8.136 13.354 1.00 98.06 83 LEU A C 1
ATOM 639 O O . LEU A 1 83 ? -9.772 -8.637 14.417 1.00 98.06 83 LEU A O 1
ATOM 643 N N . ALA A 1 84 ? -10.443 -6.834 13.256 1.00 97.50 84 ALA A N 1
ATOM 644 C CA . ALA A 1 84 ? -10.296 -5.866 14.349 1.00 97.50 84 ALA A CA 1
ATOM 645 C C . ALA A 1 84 ? -10.936 -6.311 15.666 1.00 97.50 84 ALA A C 1
ATOM 647 O O . ALA A 1 84 ? -10.369 -6.099 16.734 1.00 97.50 84 ALA A O 1
ATOM 648 N N . TYR A 1 85 ? -12.070 -7.011 15.615 1.00 97.12 85 TYR A N 1
ATOM 649 C CA . TYR A 1 85 ? -12.744 -7.530 16.808 1.00 97.12 85 TYR A CA 1
ATOM 650 C C . TYR A 1 85 ? -11.883 -8.492 17.653 1.00 97.12 85 TYR A C 1
ATOM 652 O O . TYR A 1 85 ? -12.220 -8.747 18.806 1.00 97.12 85 TYR A O 1
ATOM 660 N N . ARG A 1 86 ? -10.791 -9.038 17.096 1.00 96.69 86 ARG A N 1
ATOM 661 C CA . ARG A 1 86 ? -9.854 -9.939 17.785 1.00 96.69 86 ARG A CA 1
ATOM 662 C C . ARG A 1 86 ? -8.716 -9.222 18.505 1.00 96.69 86 ARG A C 1
ATOM 664 O O . ARG A 1 86 ? -8.138 -9.815 19.407 1.00 96.69 86 ARG A O 1
ATOM 671 N N . TRP A 1 87 ? -8.352 -8.012 18.086 1.00 96.12 87 TRP A N 1
ATOM 672 C CA . TRP A 1 87 ? -7.143 -7.333 18.574 1.00 96.12 87 TRP A CA 1
ATOM 673 C C . TRP A 1 87 ? -7.386 -5.908 19.075 1.00 96.12 87 TRP A C 1
ATOM 675 O O . TRP A 1 87 ? -6.534 -5.364 19.782 1.00 96.12 87 TRP A O 1
ATOM 685 N N . LEU A 1 88 ? -8.525 -5.296 18.746 1.00 96.25 88 LEU A N 1
ATOM 686 C CA . LEU A 1 88 ? -8.869 -3.943 19.170 1.00 96.25 88 LEU A CA 1
ATOM 687 C C . LEU A 1 88 ? -8.909 -3.849 20.703 1.00 96.25 88 LEU A C 1
ATOM 689 O O . LEU A 1 88 ? -9.588 -4.632 21.363 1.00 96.25 88 LEU A O 1
ATOM 693 N N . GLY A 1 89 ? -8.187 -2.873 21.256 1.00 93.25 89 GLY A N 1
ATOM 694 C CA . GLY A 1 89 ? -8.067 -2.655 22.702 1.00 93.25 89 GLY A CA 1
ATOM 695 C C . GLY A 1 89 ? -6.952 -3.452 23.390 1.00 93.25 89 GLY A C 1
ATOM 69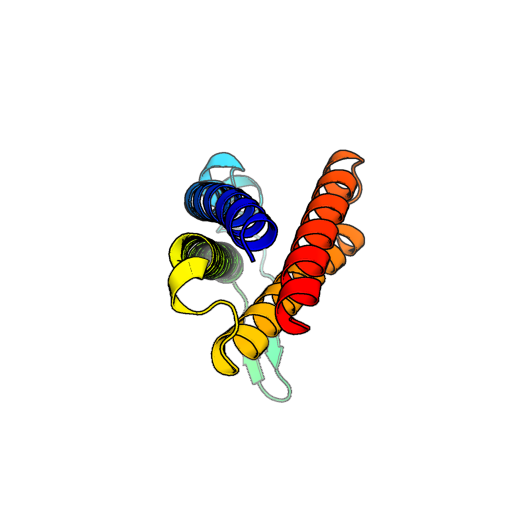6 O O . GLY A 1 89 ? -6.754 -3.284 24.589 1.00 93.25 89 GLY A O 1
ATOM 697 N N . SER A 1 90 ? -6.208 -4.291 22.661 1.00 96.19 90 SER A N 1
ATOM 698 C CA . SER A 1 90 ? -4.992 -4.939 23.176 1.00 96.19 90 SER A CA 1
ATOM 699 C C . SER A 1 90 ? -3.743 -4.085 22.936 1.00 96.19 90 SER A C 1
ATOM 701 O O . SER A 1 90 ? -3.689 -3.328 21.965 1.00 96.19 90 SER A O 1
ATOM 703 N N . ASP A 1 91 ? -2.703 -4.259 23.756 1.00 96.75 91 ASP A N 1
ATOM 704 C CA . ASP A 1 91 ? -1.421 -3.555 23.581 1.00 96.75 91 ASP A CA 1
ATOM 705 C C . ASP A 1 91 ? -0.778 -3.857 22.223 1.00 96.75 91 ASP A C 1
ATOM 707 O O . ASP A 1 91 ? -0.307 -2.954 21.531 1.00 96.75 91 ASP A O 1
ATOM 711 N N . LEU A 1 92 ? -0.819 -5.124 21.794 1.00 95.19 92 LEU A N 1
ATOM 712 C CA . LEU A 1 92 ? -0.356 -5.521 20.464 1.00 95.19 92 LEU A CA 1
ATOM 713 C C . LEU A 1 92 ? -1.177 -4.837 19.362 1.00 95.19 92 LEU A C 1
ATOM 715 O O . LEU A 1 92 ? -0.617 -4.380 18.369 1.00 95.19 92 LEU A O 1
ATOM 719 N N . GLY A 1 93 ? -2.492 -4.733 19.556 1.00 96.69 93 GLY A N 1
ATOM 720 C CA . GLY A 1 93 ? -3.398 -4.027 18.658 1.00 96.69 93 GLY A CA 1
ATOM 721 C C . GLY A 1 93 ? -3.051 -2.549 18.494 1.00 96.69 93 GLY A C 1
ATOM 722 O O . GLY A 1 93 ? -3.089 -2.042 17.375 1.00 96.69 93 GLY A O 1
ATOM 723 N N . ARG A 1 94 ? -2.644 -1.868 19.575 1.00 96.88 94 ARG A N 1
ATOM 724 C CA . ARG A 1 94 ? -2.187 -0.469 19.518 1.00 96.88 94 ARG A CA 1
ATOM 725 C C . ARG A 1 94 ? -0.936 -0.321 18.654 1.00 96.88 94 ARG A C 1
ATOM 727 O O . ARG A 1 94 ? -0.903 0.526 17.763 1.00 96.88 94 ARG A O 1
ATOM 734 N N . TRP A 1 95 ? 0.070 -1.170 18.875 1.00 97.69 95 TRP A N 1
ATOM 735 C CA . TRP A 1 95 ? 1.302 -1.166 18.077 1.00 97.69 95 TRP A CA 1
ATOM 736 C C . TRP A 1 95 ? 1.0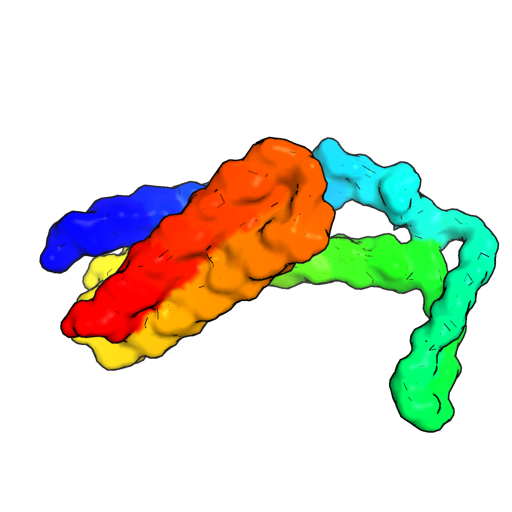39 -1.488 16.607 1.00 97.69 95 TRP A C 1
ATOM 738 O O . TRP A 1 95 ? 1.568 -0.813 15.722 1.00 97.69 95 TRP A O 1
ATOM 748 N N . LEU A 1 96 ? 0.187 -2.479 16.344 1.00 97.50 96 LEU A N 1
ATOM 749 C CA . LEU A 1 96 ? -0.220 -2.860 14.996 1.00 97.50 96 LEU A CA 1
ATOM 750 C C . LEU A 1 96 ? -0.940 -1.710 14.281 1.00 97.50 96 LEU A C 1
ATOM 752 O O . LEU A 1 96 ? -0.576 -1.367 13.159 1.00 97.50 96 LEU A O 1
ATOM 756 N N . ALA A 1 97 ? -1.901 -1.063 14.943 1.00 98.00 97 ALA A N 1
ATOM 757 C CA . ALA A 1 97 ? -2.597 0.098 14.400 1.00 98.00 97 ALA A CA 1
ATOM 758 C C . ALA A 1 97 ? -1.633 1.269 14.140 1.00 98.00 97 ALA A C 1
ATOM 760 O O . ALA A 1 97 ? -1.692 1.887 13.079 1.00 98.00 97 ALA A O 1
ATOM 761 N N . GLY A 1 98 ? -0.684 1.526 15.045 1.00 98.31 98 GLY A N 1
ATOM 762 C CA . GLY A 1 98 ? 0.358 2.536 14.849 1.00 98.31 98 GLY A CA 1
ATOM 763 C C . GLY A 1 98 ? 1.247 2.247 13.633 1.00 98.31 98 GLY A C 1
ATOM 764 O O . GLY A 1 98 ? 1.524 3.145 12.836 1.00 98.31 98 GLY A O 1
ATOM 765 N N . TRP A 1 99 ? 1.638 0.986 13.434 1.00 98.19 99 TRP A N 1
ATOM 766 C CA . TRP A 1 99 ? 2.389 0.558 12.252 1.00 98.19 99 TRP A CA 1
ATOM 767 C C . TRP A 1 99 ? 1.594 0.768 10.955 1.00 98.19 99 TRP A C 1
ATOM 769 O O . TRP A 1 99 ? 2.114 1.328 9.987 1.00 98.19 99 TRP A O 1
ATOM 779 N N . ILE A 1 100 ? 0.315 0.380 10.944 1.00 98.50 100 ILE A N 1
ATOM 780 C CA . ILE A 1 100 ? -0.580 0.571 9.793 1.00 98.50 100 ILE A CA 1
ATOM 781 C C . ILE A 1 100 ? -0.780 2.065 9.501 1.00 98.50 100 ILE A C 1
ATOM 783 O O . ILE A 1 100 ? -0.742 2.480 8.341 1.00 98.50 100 ILE A O 1
ATOM 787 N N . ALA A 1 101 ? -0.919 2.895 10.537 1.00 98.56 101 ALA A N 1
ATOM 788 C CA . ALA A 1 101 ? -0.984 4.345 10.389 1.00 98.56 101 ALA A CA 1
ATOM 789 C C . ALA A 1 101 ? 0.279 4.897 9.710 1.00 98.56 101 ALA A C 1
ATOM 791 O O . ALA A 1 101 ? 0.180 5.659 8.747 1.00 98.56 101 ALA A O 1
ATOM 792 N N . GLY A 1 102 ? 1.462 4.462 10.157 1.00 98.25 102 GLY A N 1
ATOM 793 C CA . GLY A 1 102 ? 2.743 4.825 9.549 1.00 98.25 102 GLY A CA 1
ATOM 794 C C . GLY A 1 102 ? 2.837 4.427 8.073 1.00 98.25 102 GLY A C 1
ATOM 795 O O . GLY A 1 102 ? 3.266 5.227 7.240 1.00 98.25 102 GLY A O 1
ATOM 796 N N . TRP A 1 103 ? 2.364 3.229 7.722 1.00 97.62 103 TRP A N 1
ATOM 797 C CA . TRP A 1 103 ? 2.290 2.777 6.332 1.00 97.62 103 TRP A CA 1
ATOM 798 C C . TRP A 1 103 ? 1.404 3.686 5.469 1.00 97.62 103 TRP A C 1
ATOM 800 O O . TRP A 1 103 ? 1.818 4.116 4.388 1.00 97.62 103 TRP A O 1
ATOM 810 N N . TRP A 1 104 ? 0.207 4.037 5.947 1.00 98.31 104 TRP A N 1
ATOM 811 C CA . TRP A 1 104 ? -0.689 4.945 5.226 1.00 98.31 104 TRP A CA 1
ATOM 812 C C . TRP A 1 104 ? -0.111 6.354 5.074 1.00 98.31 104 TRP A C 1
ATOM 814 O O . TRP A 1 104 ? -0.225 6.933 3.991 1.00 98.31 104 TRP A O 1
ATOM 824 N N . LEU A 1 105 ? 0.577 6.878 6.095 1.00 98.06 105 LEU A N 1
ATOM 825 C CA . LEU A 1 105 ? 1.289 8.159 6.002 1.00 98.06 105 LEU A CA 1
ATOM 826 C C . LEU A 1 105 ? 2.383 8.124 4.939 1.00 98.06 105 LEU A C 1
ATOM 828 O O . LEU A 1 105 ? 2.469 9.042 4.124 1.00 98.06 105 LEU A O 1
ATOM 832 N N . LEU A 1 106 ? 3.188 7.058 4.901 1.00 97.50 106 LEU A N 1
ATOM 833 C CA . LEU A 1 106 ? 4.238 6.901 3.895 1.00 97.50 106 LEU A CA 1
ATOM 834 C C . LEU A 1 106 ? 3.655 6.907 2.475 1.00 97.50 106 LEU A C 1
ATOM 836 O O . LEU A 1 106 ? 4.208 7.542 1.570 1.00 97.50 106 LEU A O 1
ATOM 840 N N . ARG A 1 107 ? 2.507 6.247 2.277 1.00 95.62 107 ARG A N 1
ATOM 841 C CA . ARG A 1 107 ? 1.79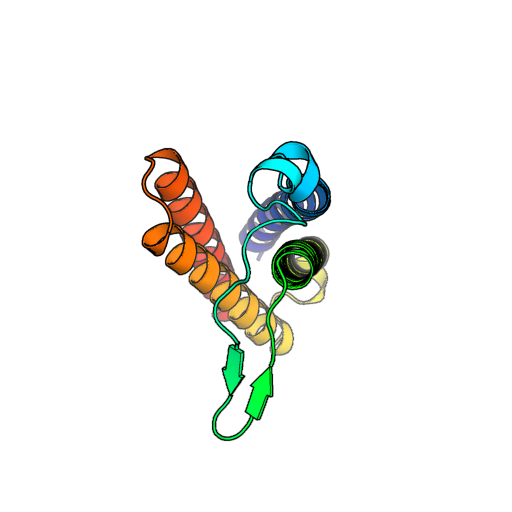5 6.264 0.993 1.00 95.62 107 ARG A CA 1
ATOM 842 C C . ARG A 1 107 ? 1.233 7.640 0.658 1.00 95.62 107 ARG A C 1
ATOM 844 O O . ARG A 1 107 ? 1.390 8.078 -0.479 1.00 95.62 107 ARG A O 1
ATOM 851 N N . ALA A 1 108 ? 0.618 8.330 1.618 1.00 96.94 108 ALA A N 1
ATOM 852 C CA . ALA A 1 108 ? 0.117 9.689 1.422 1.00 96.94 108 ALA A CA 1
ATOM 853 C C . ALA A 1 108 ? 1.254 10.644 1.019 1.00 96.94 108 ALA A C 1
ATOM 855 O O . ALA A 1 108 ? 1.146 11.342 0.013 1.00 96.94 108 ALA A O 1
ATOM 856 N N . ALA A 1 109 ? 2.377 10.609 1.741 1.00 96.50 109 ALA A N 1
ATOM 857 C CA . ALA A 1 109 ? 3.557 11.424 1.460 1.00 96.50 109 ALA A CA 1
ATOM 858 C C . ALA A 1 109 ? 4.130 11.146 0.062 1.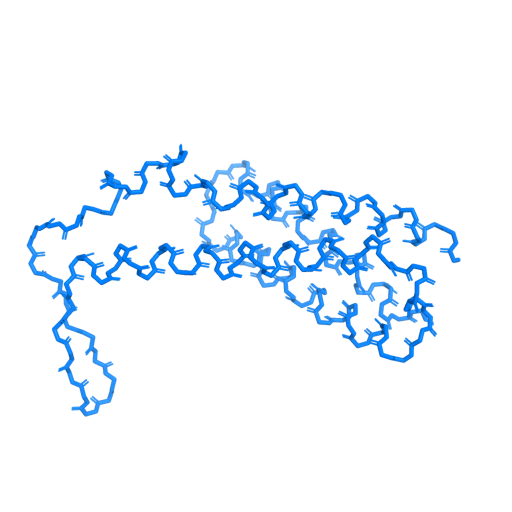00 96.50 109 ALA A C 1
ATOM 860 O O . ALA A 1 109 ? 4.412 12.076 -0.694 1.00 96.50 109 ALA A O 1
ATOM 861 N N . SER A 1 110 ? 4.234 9.869 -0.315 1.00 94.94 110 SER A N 1
ATOM 862 C CA . SER A 1 110 ? 4.692 9.464 -1.648 1.00 94.94 110 SER A CA 1
ATOM 863 C C . SER A 1 110 ? 3.751 9.970 -2.747 1.00 94.94 110 SER A C 1
ATOM 865 O O . SER A 1 110 ? 4.210 10.441 -3.787 1.00 94.94 110 SER A O 1
ATOM 867 N N . GLN A 1 111 ? 2.439 9.936 -2.502 1.00 94.38 111 GLN A N 1
ATOM 868 C CA . GLN A 1 111 ? 1.434 10.425 -3.441 1.00 94.38 111 GLN A CA 1
ATOM 869 C C . GLN A 1 111 ? 1.462 11.954 -3.578 1.00 94.38 111 GLN A C 1
ATOM 871 O O . GLN A 1 111 ? 1.306 12.455 -4.687 1.00 94.38 111 GLN A O 1
ATOM 876 N N . PHE A 1 112 ? 1.726 12.702 -2.502 1.00 92.50 112 PHE A N 1
ATOM 877 C CA . PHE A 1 112 ? 1.957 14.149 -2.588 1.00 92.50 112 PHE A CA 1
ATOM 878 C C . PHE A 1 112 ? 3.250 14.495 -3.335 1.00 92.50 112 PHE A C 1
ATOM 880 O O . PHE A 1 112 ? 3.291 15.469 -4.083 1.00 92.50 112 PHE A O 1
ATOM 887 N N . TYR A 1 113 ? 4.306 13.700 -3.152 1.00 93.50 113 TYR A N 1
ATOM 888 C CA . TYR A 1 113 ? 5.599 13.937 -3.791 1.00 93.50 113 TYR A CA 1
ATOM 889 C C . TYR A 1 113 ? 5.570 13.659 -5.307 1.00 93.50 113 TYR A C 1
ATOM 891 O O . TYR A 1 113 ? 6.027 14.481 -6.115 1.00 93.50 113 TYR A O 1
ATOM 899 N N . LEU A 1 114 ? 5.007 12.510 -5.698 1.00 92.62 114 LEU A N 1
ATOM 900 C CA . LEU A 1 114 ? 4.977 12.028 -7.084 1.00 92.62 114 LEU A CA 1
ATOM 901 C C . LEU A 1 114 ? 3.745 12.512 -7.862 1.00 92.62 114 LEU A C 1
ATOM 903 O O . LEU A 1 114 ? 3.825 12.731 -9.070 1.00 92.62 114 LEU A O 1
ATOM 907 N N . GLY A 1 115 ? 2.608 12.684 -7.188 1.00 89.81 115 GLY A N 1
ATOM 908 C CA . GLY A 1 115 ? 1.328 13.022 -7.800 1.00 89.81 115 GLY A CA 1
ATOM 909 C C . GLY A 1 115 ? 1.252 14.474 -8.258 1.00 89.81 115 GLY A C 1
ATOM 910 O O . GLY A 1 115 ? 1.573 15.409 -7.524 1.00 89.81 115 GLY A O 1
ATOM 911 N N . ARG A 1 116 ? 0.780 14.686 -9.486 1.00 91.25 116 ARG A N 1
ATOM 912 C CA . ARG A 1 116 ? 0.643 16.030 -10.082 1.00 91.25 116 ARG A CA 1
ATOM 913 C C . ARG A 1 116 ? -0.779 16.342 -10.523 1.00 91.25 116 ARG A C 1
ATOM 915 O O . ARG A 1 116 ? -1.088 17.493 -10.817 1.00 91.25 116 ARG A O 1
ATOM 922 N N . ARG A 1 117 ? -1.660 15.341 -10.557 1.00 94.62 117 ARG A N 1
ATOM 923 C CA . ARG A 1 117 ? -3.058 15.501 -10.963 1.00 94.62 117 ARG A CA 1
ATOM 924 C C . ARG A 1 117 ? -3.936 15.647 -9.729 1.00 94.62 117 ARG A C 1
ATOM 926 O O . ARG A 1 117 ? -3.663 15.048 -8.694 1.00 94.62 117 ARG A O 1
ATOM 933 N N . ARG A 1 118 ? -5.057 16.361 -9.863 1.00 92.31 118 ARG A N 1
ATOM 934 C CA . ARG A 1 118 ? -6.047 16.522 -8.778 1.00 92.31 118 ARG A CA 1
ATOM 935 C C . ARG A 1 118 ? -6.493 15.180 -8.185 1.00 92.31 118 ARG A C 1
ATOM 937 O O . ARG A 1 118 ? -6.619 15.066 -6.973 1.00 92.31 118 ARG A O 1
ATOM 944 N N . GLY A 1 119 ? -6.667 14.158 -9.026 1.00 93.44 119 GLY A N 1
ATOM 945 C CA . GLY A 1 119 ? -7.005 12.805 -8.572 1.00 93.44 119 GLY A CA 1
ATOM 946 C C . GLY A 1 119 ? -5.950 12.200 -7.643 1.00 93.44 119 GLY A C 1
ATOM 947 O O . GLY A 1 119 ? -6.303 11.591 -6.639 1.00 93.44 119 GLY A O 1
ATOM 948 N N . ASP A 1 120 ? -4.664 12.442 -7.909 1.00 93.12 120 ASP A N 1
ATOM 949 C CA . ASP A 1 120 ? -3.580 11.938 -7.065 1.00 93.12 120 ASP A CA 1
ATOM 950 C C . ASP A 1 120 ? -3.656 12.558 -5.655 1.00 93.12 120 ASP A C 1
ATOM 952 O O . ASP A 1 120 ? -3.413 11.881 -4.661 1.00 93.12 120 ASP A O 1
ATOM 956 N N . TRP A 1 121 ? -4.073 13.822 -5.557 1.00 93.19 121 TRP A N 1
ATOM 957 C CA . TRP A 1 121 ? -4.187 14.554 -4.294 1.00 93.19 121 TRP A CA 1
ATOM 958 C C . TRP A 1 121 ? -5.410 14.111 -3.484 1.00 93.19 121 TRP A C 1
ATOM 960 O O . TRP A 1 121 ? -5.337 14.022 -2.261 1.00 93.19 121 TRP A O 1
ATOM 970 N N . ILE A 1 122 ? -6.513 13.767 -4.159 1.00 95.50 122 ILE A N 1
ATOM 971 C CA . ILE A 1 122 ? -7.688 13.151 -3.520 1.00 95.50 122 ILE A CA 1
ATOM 972 C C . ILE A 1 122 ? -7.300 11.801 -2.906 1.00 95.50 122 ILE A C 1
ATOM 974 O O . ILE A 1 122 ? -7.622 11.533 -1.750 1.00 95.50 122 ILE A O 1
ATOM 978 N N . ILE A 1 123 ? -6.554 10.976 -3.649 1.00 95.38 123 ILE A N 1
ATOM 979 C CA . ILE A 1 123 ? -6.040 9.691 -3.155 1.00 95.38 123 ILE A CA 1
ATOM 980 C C . ILE A 1 123 ? -5.120 9.903 -1.944 1.00 95.38 123 ILE A C 1
ATOM 982 O O . ILE A 1 123 ? -5.243 9.192 -0.949 1.00 95.38 123 ILE A O 1
ATOM 986 N N . ALA A 1 124 ? -4.235 10.902 -1.992 1.00 96.50 124 ALA A N 1
ATOM 987 C CA . ALA A 1 124 ? -3.361 11.234 -0.869 1.00 96.50 124 ALA A CA 1
ATOM 988 C C . ALA A 1 124 ? -4.158 11.640 0.385 1.00 96.50 124 ALA A C 1
ATOM 990 O O . ALA A 1 124 ? -3.863 11.165 1.481 1.00 96.50 124 ALA A O 1
ATOM 991 N N . GLY A 1 125 ? -5.206 12.457 0.223 1.00 97.25 125 GLY A N 1
ATOM 992 C CA . GLY A 1 125 ? -6.126 12.812 1.305 1.00 97.25 125 GLY A CA 1
ATOM 993 C C . GLY A 1 125 ? -6.839 11.593 1.894 1.00 97.25 125 GLY A C 1
ATOM 994 O O . GLY A 1 125 ? -6.936 11.466 3.111 1.00 97.25 125 GLY A O 1
ATOM 995 N N . TRP A 1 126 ? -7.263 10.649 1.051 1.00 97.50 126 TRP A N 1
ATOM 996 C CA . TRP A 1 126 ? -7.854 9.392 1.511 1.00 97.50 126 TRP A CA 1
ATOM 997 C C . TRP A 1 126 ? -6.869 8.540 2.321 1.00 97.50 126 TRP A C 1
ATOM 999 O O . TRP A 1 126 ? -7.214 8.037 3.389 1.00 97.50 126 TRP A O 1
ATOM 1009 N N . PHE A 1 127 ? -5.615 8.430 1.877 1.00 98.06 127 PHE A N 1
ATOM 1010 C CA . PHE A 1 127 ? -4.572 7.744 2.646 1.00 98.06 127 PHE A CA 1
ATOM 1011 C C . PHE A 1 127 ? -4.282 8.440 3.977 1.00 98.06 127 PHE A C 1
ATOM 1013 O O . PHE A 1 127 ? -4.085 7.765 4.983 1.00 98.06 127 PHE A O 1
ATOM 1020 N N . LEU A 1 128 ? -4.325 9.773 4.022 1.00 98.25 128 LEU A N 1
ATOM 1021 C CA . LEU A 1 128 ? -4.190 10.514 5.273 1.00 98.25 128 LEU A CA 1
ATOM 1022 C C . LEU A 1 128 ? -5.354 10.227 6.234 1.00 98.25 128 LEU A C 1
ATOM 1024 O O . LEU A 1 128 ? -5.125 10.045 7.425 1.00 98.25 128 LEU A O 1
ATOM 1028 N N . LEU A 1 129 ? -6.588 10.122 5.734 1.00 98.25 129 LEU A N 1
ATOM 1029 C CA . LEU A 1 129 ? -7.738 9.733 6.557 1.00 98.25 129 LEU A CA 1
ATOM 1030 C C . LEU A 1 129 ? -7.577 8.321 7.133 1.00 98.25 129 LEU A C 1
ATOM 1032 O O . LEU A 1 129 ? -7.838 8.118 8.317 1.00 98.25 129 LEU A O 1
ATOM 1036 N N . LEU A 1 130 ? -7.091 7.364 6.337 1.00 98.50 130 LEU A N 1
ATOM 1037 C CA . LEU A 1 130 ? -6.778 6.018 6.826 1.00 98.50 130 LEU A CA 1
ATOM 1038 C C . LEU A 1 130 ? -5.671 6.048 7.884 1.00 98.50 130 LEU A C 1
ATOM 1040 O O . LEU A 1 130 ? -5.789 5.373 8.904 1.00 98.50 130 LEU A O 1
ATOM 1044 N N . ALA A 1 131 ? -4.632 6.861 7.695 1.00 98.38 131 ALA A N 1
ATOM 1045 C CA . ALA A 1 131 ? -3.599 7.049 8.707 1.00 98.38 131 ALA A CA 1
ATOM 1046 C C . ALA A 1 131 ? -4.160 7.609 10.020 1.00 98.38 131 ALA A C 1
ATOM 1048 O O . ALA A 1 131 ? -3.827 7.105 11.089 1.00 98.38 131 ALA A O 1
ATOM 1049 N N . LEU A 1 132 ? -5.031 8.620 9.952 1.00 98.50 132 LEU A N 1
ATOM 1050 C CA . LEU A 1 132 ? -5.660 9.216 11.132 1.00 98.50 132 LEU A CA 1
ATOM 1051 C C . LEU A 1 132 ? -6.594 8.233 11.845 1.00 98.50 132 LEU A C 1
ATOM 1053 O O . LEU A 1 132 ? -6.581 8.181 13.071 1.00 98.50 132 LEU A O 1
ATOM 1057 N N . LEU A 1 133 ? -7.356 7.427 11.097 1.00 98.31 133 LEU A N 1
ATOM 1058 C CA . LEU A 1 133 ? -8.192 6.359 11.651 1.00 98.31 133 LEU A CA 1
ATOM 1059 C C . LEU A 1 133 ? -7.350 5.383 12.482 1.00 98.31 133 LEU A C 1
ATOM 1061 O O . LEU A 1 133 ? -7.632 5.170 13.659 1.00 98.31 133 LEU A O 1
ATOM 1065 N N . HIS A 1 134 ? -6.296 4.825 11.886 1.00 98.50 134 HIS A N 1
ATOM 1066 C CA . HIS A 1 134 ? -5.434 3.850 12.556 1.00 98.50 134 HIS A CA 1
ATOM 1067 C C . HIS A 1 134 ? -4.618 4.480 13.687 1.00 98.50 134 HIS A C 1
ATOM 1069 O O . HIS A 1 134 ? -4.444 3.869 14.737 1.00 98.50 134 HIS A O 1
ATOM 1075 N N . GLY A 1 135 ? -4.179 5.729 13.513 1.00 98.06 135 GLY A N 1
ATOM 1076 C CA . GLY A 1 135 ? -3.533 6.505 14.564 1.00 98.06 135 GLY A CA 1
ATOM 1077 C C . GLY A 1 135 ? -4.459 6.670 15.763 1.00 98.06 135 GLY A C 1
ATOM 1078 O O . GLY A 1 135 ? -4.069 6.341 16.873 1.00 98.06 135 GLY A O 1
ATOM 1079 N N . GLY A 1 136 ? -5.709 7.085 15.543 1.00 96.81 136 GLY A N 1
ATOM 1080 C CA . GLY A 1 136 ? -6.722 7.185 16.595 1.00 96.81 136 GLY A CA 1
ATOM 1081 C C . GLY A 1 136 ? -6.955 5.860 17.321 1.00 96.81 136 GLY A C 1
ATOM 1082 O O . GLY A 1 136 ? -6.991 5.844 18.548 1.00 96.81 136 GLY A O 1
ATOM 1083 N N . VAL A 1 137 ? -7.025 4.748 16.582 1.00 96.25 137 VAL A N 1
ATOM 1084 C CA . VAL A 1 137 ? -7.132 3.396 17.158 1.00 96.25 137 VAL A CA 1
ATOM 1085 C C . VAL A 1 137 ? -5.922 3.037 18.022 1.00 96.25 137 VAL A C 1
ATOM 1087 O O . VAL A 1 137 ? -6.095 2.416 19.065 1.00 96.25 137 VAL A O 1
ATOM 1090 N N . ALA A 1 138 ? -4.712 3.448 17.638 1.00 96.31 138 ALA A N 1
ATOM 1091 C CA . ALA A 1 138 ? -3.501 3.184 18.417 1.00 96.31 138 ALA A CA 1
ATOM 1092 C C . ALA A 1 138 ? -3.505 3.865 19.802 1.00 96.31 138 ALA A C 1
ATOM 1094 O O . ALA A 1 138 ? -2.835 3.398 20.724 1.00 96.31 138 ALA A O 1
ATOM 1095 N N . TRP A 1 139 ? -4.276 4.945 19.963 1.00 93.44 139 TRP A N 1
ATOM 1096 C CA . TRP A 1 139 ? -4.400 5.694 21.217 1.00 93.44 139 TRP A CA 1
ATOM 1097 C C . TRP A 1 139 ? -5.575 5.252 22.107 1.00 93.44 139 TRP A C 1
ATOM 1099 O O . TRP A 1 139 ? -5.675 5.744 23.230 1.00 93.44 139 TRP A O 1
ATOM 1109 N N . LEU A 1 140 ? -6.434 4.330 21.649 1.00 86.88 140 LEU A N 1
ATOM 1110 C CA . LEU A 1 140 ? -7.533 3.747 22.441 1.00 86.88 140 LEU A CA 1
ATOM 1111 C C . LEU A 1 140 ? -7.013 2.762 23.470 1.00 86.88 140 LEU A C 1
ATOM 1113 O O . LEU A 1 140 ? -7.190 3.011 24.683 1.00 86.88 140 LEU A O 1
#